Protein AF-A0A9E5AKW3-F1 (afdb_monomer_lite)

Secondary structure (DSSP, 8-state):
------EETTEEEEEEPPTTPBPTTSTT-B----B--SSS--B-SS---EEETTSEEEEEEEETTSSS-EEEEEEEETT-SS-SEEEEE-----PPPPHHHHHHHHHHHHHHHHHHHHHTT-

Foldseek 3Di:
DFDDWDADPNFTWDGKDDACPDDQLAPPQGAHCQADDDDPQRFAQSAIWTATPQAKIKGWHWDVVDVVTAIKMFIAHPVSNHTPDIGGDDDDDDDDDDPCPVVCVVVVVVVVVVVVVVVVVD

pLDDT: mean 91.49, std 9.11, range [52.09, 98.56]

Structure (mmCIF, N/CA/C/O backbone):
data_AF-A0A9E5AKW3-F1
#
_entry.id   AF-A0A9E5AKW3-F1
#
loop_
_atom_site.group_PDB
_atom_site.id
_atom_site.type_symbol
_atom_site.label_atom_id
_atom_site.label_alt_id
_atom_site.label_comp_id
_atom_site.label_asym_id
_atom_site.label_entity_id
_atom_site.label_seq_id
_atom_site.pdbx_PDB_ins_code
_atom_site.Cartn_x
_atom_site.Cartn_y
_atom_site.Cartn_z
_atom_site.occupancy
_atom_site.B_iso_or_equiv
_atom_site.auth_seq_id
_atom_site.auth_comp_id
_atom_site.auth_asym_id
_atom_site.auth_atom_id
_atom_site.pdbx_PDB_model_num
ATOM 1 N N . MET A 1 1 ? -1.383 -3.440 12.860 1.00 52.09 1 MET A N 1
ATOM 2 C CA . MET A 1 1 ? -2.437 -4.026 12.003 1.00 52.09 1 MET A CA 1
ATOM 3 C C . MET A 1 1 ? -1.929 -5.380 11.533 1.00 52.09 1 MET A C 1
ATOM 5 O O . MET A 1 1 ? -0.793 -5.432 11.096 1.00 52.09 1 MET A O 1
ATOM 9 N N . ILE A 1 2 ? -2.683 -6.467 11.725 1.00 62.38 2 ILE A N 1
ATOM 10 C CA . ILE A 1 2 ? -2.207 -7.850 11.470 1.00 62.38 2 ILE A CA 1
ATOM 11 C C . ILE A 1 2 ? -2.905 -8.529 10.283 1.00 62.38 2 ILE A C 1
ATOM 13 O O . ILE A 1 2 ? -2.670 -9.701 10.018 1.00 62.38 2 ILE A O 1
ATOM 17 N N . GLY A 1 3 ? -3.752 -7.807 9.549 1.00 78.25 3 GLY A N 1
ATOM 18 C CA . GLY A 1 3 ? -4.436 -8.357 8.388 1.00 78.25 3 GLY A CA 1
ATOM 19 C C . GLY A 1 3 ? -4.994 -7.270 7.485 1.00 78.25 3 GLY A C 1
ATOM 20 O O . GLY A 1 3 ? -5.339 -6.182 7.943 1.00 78.25 3 GLY A O 1
ATOM 21 N N . ILE A 1 4 ? -5.069 -7.595 6.203 1.00 91.56 4 ILE A N 1
ATOM 22 C CA . ILE A 1 4 ? -5.724 -6.829 5.148 1.00 91.56 4 ILE A CA 1
ATOM 23 C C . ILE A 1 4 ? -6.558 -7.820 4.339 1.00 91.56 4 ILE A C 1
ATOM 25 O O . ILE A 1 4 ? -6.180 -8.981 4.191 1.00 91.56 4 ILE A O 1
ATOM 29 N N . THR A 1 5 ? -7.701 -7.374 3.834 1.00 93.50 5 THR A N 1
ATOM 30 C CA . THR A 1 5 ? -8.491 -8.127 2.858 1.00 93.50 5 THR A CA 1
ATOM 31 C C . THR A 1 5 ? -8.881 -7.181 1.738 1.00 93.50 5 THR A C 1
ATOM 33 O O . THR A 1 5 ? -9.007 -5.977 1.957 1.00 93.50 5 THR A O 1
ATOM 36 N N . GLY A 1 6 ? -9.037 -7.712 0.533 1.00 95.81 6 GLY A N 1
ATOM 37 C CA . GLY A 1 6 ? -9.372 -6.914 -0.635 1.00 95.81 6 GLY A CA 1
ATOM 38 C C . GLY A 1 6 ? -8.897 -7.580 -1.912 1.00 95.81 6 GLY A C 1
ATOM 39 O O . GLY A 1 6 ? -8.471 -8.737 -1.913 1.00 95.81 6 GLY A O 1
ATOM 40 N N . THR A 1 7 ? -8.969 -6.829 -3.004 1.00 97.88 7 THR A N 1
ATOM 41 C CA . THR A 1 7 ? -8.444 -7.262 -4.297 1.00 97.88 7 THR A CA 1
ATOM 42 C C . THR A 1 7 ? -7.689 -6.127 -4.965 1.00 97.88 7 THR A C 1
ATOM 44 O O . THR A 1 7 ? -8.009 -4.958 -4.751 1.00 97.88 7 THR A O 1
ATOM 47 N N . ARG A 1 8 ? -6.722 -6.478 -5.807 1.00 96.75 8 ARG A N 1
ATOM 48 C CA . ARG A 1 8 ? -6.082 -5.571 -6.755 1.00 96.75 8 ARG A CA 1
ATOM 49 C C . ARG A 1 8 ? -6.375 -6.083 -8.158 1.00 96.75 8 ARG A C 1
ATOM 51 O O . ARG A 1 8 ? -5.999 -7.201 -8.482 1.00 96.75 8 ARG A O 1
ATOM 58 N N . ASN A 1 9 ? -7.059 -5.295 -8.987 1.00 94.69 9 ASN A N 1
ATOM 59 C CA . ASN A 1 9 ? -7.444 -5.689 -10.353 1.00 94.69 9 ASN A CA 1
ATOM 60 C C . ASN A 1 9 ? -8.126 -7.074 -10.438 1.00 94.69 9 ASN A C 1
ATOM 62 O O . ASN A 1 9 ? -7.884 -7.839 -11.366 1.00 94.69 9 ASN A O 1
ATOM 66 N N . GLY A 1 10 ? -8.970 -7.407 -9.454 1.00 96.56 10 GLY A N 1
ATOM 67 C CA . GLY A 1 10 ? -9.667 -8.698 -9.373 1.00 96.56 10 GLY A CA 1
ATOM 68 C C . GLY A 1 10 ? -8.862 -9.835 -8.730 1.00 96.56 10 GLY A C 1
ATOM 69 O O . GLY A 1 10 ? -9.412 -10.906 -8.491 1.00 96.56 10 GLY A O 1
ATOM 70 N N . GLU A 1 11 ? -7.595 -9.611 -8.393 1.00 97.81 11 GLU A N 1
ATOM 71 C CA . GLU A 1 11 ? -6.730 -10.588 -7.738 1.00 97.81 11 GLU A CA 1
ATOM 72 C C . GLU A 1 11 ? -6.760 -10.413 -6.218 1.00 97.81 11 GLU A C 1
ATOM 74 O O . GLU A 1 11 ? -6.627 -9.298 -5.716 1.00 97.81 11 GLU A O 1
ATOM 79 N N . ALA A 1 12 ? -6.937 -11.501 -5.465 1.00 98.19 12 ALA A N 1
ATOM 80 C CA . ALA A 1 12 ? -7.038 -11.434 -4.009 1.00 98.19 12 ALA A CA 1
ATOM 81 C C . ALA A 1 12 ? -5.738 -10.928 -3.367 1.00 98.19 12 ALA A C 1
ATOM 83 O O . ALA A 1 12 ? -4.653 -11.410 -3.693 1.00 98.19 12 ALA A O 1
ATOM 84 N N . ILE A 1 13 ? -5.863 -10.000 -2.417 1.00 97.88 13 ILE A N 1
ATOM 85 C CA . ILE A 1 13 ? -4.770 -9.617 -1.520 1.00 97.88 13 ILE A CA 1
ATOM 86 C C . ILE A 1 13 ? -4.645 -10.705 -0.450 1.00 97.88 13 ILE A C 1
ATOM 88 O O . ILE A 1 13 ? -5.628 -11.041 0.210 1.00 97.88 13 ILE A O 1
ATOM 92 N N . THR A 1 14 ? -3.447 -11.263 -0.288 1.00 96.94 14 THR A N 1
ATOM 93 C CA . THR A 1 14 ? -3.190 -12.426 0.576 1.00 96.94 14 THR A CA 1
ATOM 94 C C . THR A 1 14 ? -2.474 -12.071 1.870 1.00 96.94 14 THR A C 1
ATOM 96 O O . THR A 1 14 ? -2.654 -12.759 2.874 1.00 96.94 14 THR A O 1
ATOM 99 N N . SER A 1 15 ? -1.682 -10.999 1.880 1.00 95.94 15 SER A N 1
ATOM 100 C CA . SER A 1 15 ? -0.949 -10.571 3.071 1.00 95.94 15 SER A CA 1
ATOM 101 C C . SER A 1 15 ? -0.622 -9.085 3.049 1.00 95.94 15 SER A C 1
ATOM 103 O O . SER A 1 15 ? -0.357 -8.520 1.991 1.00 95.94 15 SER A O 1
ATOM 105 N N . LEU A 1 16 ? -0.568 -8.486 4.238 1.00 96.75 16 LEU A N 1
ATOM 106 C CA . LEU A 1 16 ? 0.047 -7.181 4.472 1.00 96.75 16 LEU A CA 1
ATOM 107 C C . LEU A 1 16 ? 1.542 -7.394 4.747 1.00 96.75 16 LEU A C 1
ATOM 109 O O . LEU A 1 16 ? 1.894 -8.279 5.529 1.00 96.75 16 LEU A O 1
ATOM 113 N N . ILE A 1 17 ? 2.407 -6.591 4.135 1.00 95.88 17 ILE A N 1
ATOM 114 C CA . ILE A 1 17 ? 3.832 -6.563 4.469 1.00 95.88 17 ILE A CA 1
ATOM 115 C C . ILE A 1 17 ? 4.000 -5.939 5.852 1.00 95.88 17 ILE A C 1
ATOM 117 O O . ILE A 1 17 ? 3.327 -4.967 6.200 1.00 95.88 17 ILE A O 1
ATOM 121 N N . ALA A 1 18 ? 4.868 -6.524 6.674 1.00 94.88 18 ALA A N 1
ATOM 122 C CA . ALA A 1 18 ? 5.088 -6.034 8.025 1.00 94.88 18 ALA A CA 1
ATOM 123 C C . ALA A 1 18 ? 5.634 -4.597 8.011 1.00 94.88 18 ALA A C 1
ATOM 125 O O . ALA A 1 18 ? 6.404 -4.207 7.139 1.00 94.88 18 ALA A O 1
ATOM 126 N N . THR A 1 19 ? 5.237 -3.799 9.002 1.00 95.44 19 THR A N 1
ATOM 127 C CA . THR A 1 19 ? 5.795 -2.455 9.185 1.00 95.44 19 THR A CA 1
ATOM 128 C C . THR A 1 19 ? 7.310 -2.550 9.378 1.00 95.44 19 THR A C 1
ATOM 130 O O . THR A 1 19 ? 7.772 -3.334 10.204 1.00 95.44 19 THR A O 1
ATOM 133 N N . GLY A 1 20 ? 8.064 -1.729 8.648 1.00 97.00 20 GLY A N 1
ATOM 134 C CA . GLY A 1 20 ? 9.528 -1.754 8.641 1.00 97.00 20 GLY A CA 1
ATOM 135 C C . GLY A 1 20 ? 10.144 -2.657 7.568 1.00 97.00 20 GLY A C 1
ATOM 136 O O . GLY A 1 20 ? 11.349 -2.571 7.353 1.00 97.00 20 GLY A O 1
ATOM 137 N N . GLU A 1 21 ? 9.339 -3.444 6.853 1.00 97.12 21 GLU A N 1
ATOM 138 C CA . GLU A 1 21 ? 9.782 -4.276 5.731 1.00 97.12 21 GLU A CA 1
ATOM 139 C C . GLU A 1 21 ? 9.440 -3.618 4.386 1.00 97.12 21 GLU A C 1
ATOM 141 O O . GLU A 1 21 ? 8.461 -2.875 4.264 1.00 97.12 21 GLU A O 1
ATOM 146 N N . SER A 1 22 ? 10.253 -3.887 3.363 1.00 98.00 22 SER A N 1
ATOM 147 C CA . SER A 1 22 ? 9.965 -3.484 1.977 1.00 98.00 22 SER A CA 1
ATOM 148 C C . SER A 1 22 ? 9.116 -4.554 1.286 1.00 98.00 22 SER A C 1
ATOM 150 O O . SER A 1 22 ? 9.203 -5.735 1.628 1.00 98.00 22 SER A O 1
ATOM 152 N N . ILE A 1 23 ? 8.322 -4.175 0.278 1.00 97.81 23 ILE A N 1
ATOM 153 C CA . ILE A 1 23 ? 7.850 -5.186 -0.680 1.00 97.81 23 ILE A CA 1
ATOM 154 C C . ILE A 1 23 ? 9.076 -5.772 -1.413 1.00 97.81 23 ILE A C 1
ATOM 156 O O . ILE A 1 23 ? 9.990 -5.005 -1.734 1.00 97.81 23 ILE A O 1
ATOM 160 N N . PRO A 1 24 ? 9.104 -7.082 -1.716 1.00 98.12 24 PRO A N 1
ATOM 161 C CA . PRO A 1 24 ? 10.201 -7.687 -2.466 1.00 98.12 24 PRO A CA 1
ATOM 162 C C . PRO A 1 24 ? 10.480 -6.960 -3.787 1.00 98.12 24 PRO A C 1
ATOM 164 O O . PRO A 1 24 ? 9.563 -6.749 -4.585 1.00 98.12 24 PRO A O 1
ATOM 167 N N . GLY A 1 25 ? 11.741 -6.606 -4.040 1.00 97.19 25 GLY A N 1
ATOM 168 C CA . GLY A 1 25 ? 12.171 -5.929 -5.268 1.00 97.19 25 GLY A CA 1
ATOM 169 C C . GLY A 1 25 ? 11.999 -4.408 -5.249 1.00 97.19 25 GLY A C 1
ATOM 170 O O . GLY A 1 25 ? 12.204 -3.765 -6.279 1.00 97.19 25 GLY A O 1
ATOM 171 N N . ASN A 1 26 ? 11.617 -3.832 -4.107 1.00 97.19 26 ASN A N 1
ATOM 172 C CA . ASN A 1 26 ? 11.544 -2.386 -3.884 1.00 97.19 26 ASN A CA 1
ATOM 173 C C . ASN A 1 26 ? 12.387 -1.948 -2.674 1.00 97.19 26 ASN A C 1
ATOM 175 O O . ASN A 1 26 ? 12.088 -0.960 -2.004 1.00 97.19 26 ASN A O 1
ATOM 179 N N . GLU A 1 27 ? 13.429 -2.698 -2.336 1.00 97.44 27 GLU A N 1
ATOM 180 C CA . GLU A 1 27 ? 14.380 -2.307 -1.306 1.00 97.44 27 GLU A CA 1
ATOM 181 C C . GLU A 1 27 ? 15.126 -1.019 -1.716 1.00 97.44 27 GLU A C 1
ATOM 183 O O . GLU A 1 27 ? 15.460 -0.842 -2.891 1.00 97.44 27 GLU A O 1
ATOM 188 N N . PRO A 1 28 ? 15.440 -0.118 -0.763 1.00 96.50 28 PRO A N 1
ATOM 189 C CA . PRO A 1 28 ? 15.271 -0.241 0.691 1.00 96.50 28 PRO A CA 1
ATOM 190 C C . PRO A 1 28 ? 13.988 0.431 1.235 1.00 96.50 28 PRO A C 1
ATOM 192 O O . PRO A 1 28 ? 13.965 0.886 2.381 1.00 96.50 28 PRO A O 1
ATOM 195 N N . TYR A 1 29 ? 12.941 0.582 0.420 1.00 96.88 29 TYR A N 1
ATOM 196 C CA . TYR A 1 29 ? 11.775 1.398 0.761 1.00 96.88 29 TYR A CA 1
ATOM 197 C C . TYR A 1 29 ? 10.757 0.635 1.623 1.00 96.88 29 TYR A C 1
ATOM 199 O O . TYR A 1 29 ? 9.800 0.041 1.124 1.00 96.88 29 TYR A O 1
ATOM 207 N N . ALA A 1 30 ? 10.964 0.688 2.940 1.00 97.88 30 ALA A N 1
ATOM 208 C CA . ALA A 1 30 ? 10.096 0.052 3.925 1.00 97.88 30 ALA A CA 1
ATOM 209 C C . ALA A 1 30 ? 8.724 0.736 4.073 1.00 97.88 30 ALA A C 1
ATOM 211 O O . ALA A 1 30 ? 8.634 1.966 4.104 1.00 97.88 30 ALA A O 1
ATOM 212 N N . SER A 1 31 ? 7.673 -0.071 4.247 1.00 96.62 31 SER A N 1
ATOM 213 C CA . SER A 1 31 ? 6.305 0.390 4.515 1.00 96.62 31 SE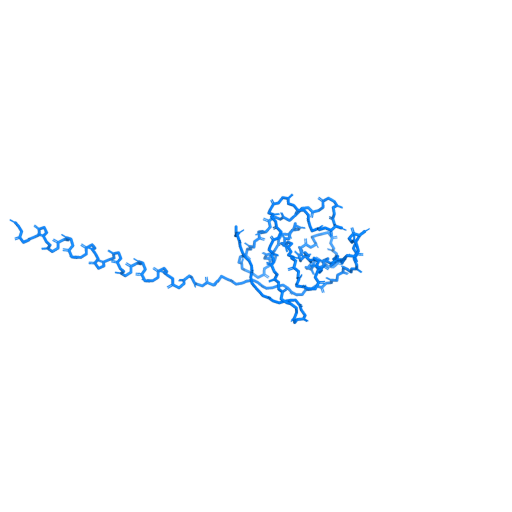R A CA 1
ATOM 214 C C . SER A 1 31 ? 6.073 0.704 5.995 1.00 96.62 31 SER A C 1
ATOM 216 O O . SER A 1 31 ? 6.605 0.028 6.879 1.00 96.62 31 SER A O 1
ATOM 218 N N . ASP A 1 32 ? 5.227 1.700 6.287 1.00 96.50 32 ASP A N 1
ATOM 219 C CA . ASP A 1 32 ? 4.821 2.027 7.663 1.00 96.50 32 ASP A CA 1
ATOM 220 C C . ASP A 1 32 ? 3.416 1.516 8.022 1.00 96.50 32 ASP A C 1
ATOM 222 O O . ASP A 1 32 ? 3.109 1.335 9.204 1.00 96.50 32 ASP A O 1
ATOM 226 N N . ASN A 1 33 ? 2.600 1.198 7.012 1.00 95.25 33 ASN A N 1
ATOM 227 C CA . ASN A 1 33 ? 1.206 0.780 7.138 1.00 95.25 33 ASN A CA 1
ATOM 228 C C . ASN A 1 33 ? 0.320 1.802 7.869 1.00 95.25 33 ASN A C 1
ATOM 230 O O . ASN A 1 33 ? -0.672 1.431 8.505 1.00 95.25 33 ASN A O 1
ATOM 234 N N . LEU A 1 34 ? 0.672 3.089 7.806 1.00 93.88 34 LEU A N 1
ATOM 235 C CA . LEU A 1 34 ? -0.082 4.152 8.457 1.00 93.88 34 LEU A CA 1
ATOM 236 C C . LEU A 1 34 ? -1.110 4.755 7.502 1.00 93.88 34 LEU A C 1
ATOM 238 O O . LEU A 1 34 ? -0.781 5.345 6.471 1.00 93.88 34 LEU A O 1
ATOM 242 N N . LEU A 1 35 ? -2.373 4.660 7.911 1.00 92.31 35 LEU A N 1
ATOM 243 C CA . LEU A 1 35 ? -3.500 5.318 7.266 1.00 92.31 35 LEU A CA 1
ATOM 244 C C . LEU A 1 35 ? -4.055 6.416 8.175 1.00 92.31 35 LEU A C 1
ATOM 246 O O . LEU A 1 35 ? -4.088 6.280 9.399 1.00 92.31 35 LEU A O 1
ATOM 250 N N . ARG A 1 36 ? -4.501 7.514 7.570 1.00 89.69 36 ARG A N 1
ATOM 251 C CA . ARG A 1 36 ? -5.086 8.677 8.242 1.00 89.69 36 ARG A CA 1
ATOM 252 C C . ARG A 1 36 ? -6.475 8.954 7.663 1.00 89.69 36 ARG A C 1
ATOM 254 O O . ARG A 1 36 ? -6.624 8.917 6.444 1.00 89.69 36 ARG A O 1
ATOM 261 N N . PRO A 1 37 ? -7.486 9.260 8.493 1.00 87.19 37 PRO A N 1
ATOM 262 C CA . PRO A 1 37 ? -8.777 9.725 7.996 1.00 87.19 37 PRO A CA 1
ATOM 263 C C . PRO A 1 37 ? -8.668 11.151 7.426 1.00 87.19 37 PRO A C 1
ATOM 265 O O . PRO A 1 37 ? -7.758 11.902 7.778 1.00 87.19 37 PRO A O 1
ATOM 268 N N . GLY A 1 38 ? -9.636 11.555 6.597 1.00 80.00 38 GLY A N 1
ATOM 269 C CA . GLY A 1 38 ? -9.733 12.920 6.048 1.00 80.00 38 GLY A CA 1
ATOM 270 C C . GLY A 1 38 ? -9.389 13.021 4.560 1.00 80.00 38 GLY A C 1
ATOM 271 O O . GLY A 1 38 ? -9.108 12.020 3.927 1.00 80.00 38 GLY A O 1
ATOM 272 N N . SER A 1 39 ? -9.455 14.213 3.965 1.00 68.19 39 SER A N 1
ATOM 273 C CA . SER A 1 39 ? -9.447 14.362 2.498 1.00 68.19 39 SER A CA 1
ATOM 274 C C . SER A 1 39 ? -8.063 14.434 1.843 1.00 68.19 39 SER A C 1
ATOM 276 O O . SER A 1 39 ? -7.961 14.194 0.646 1.00 68.19 39 SER A O 1
ATOM 278 N N . ASN A 1 40 ? -7.001 14.755 2.591 1.00 69.75 40 ASN A N 1
ATOM 279 C CA . ASN A 1 40 ? -5.668 14.985 2.023 1.00 69.75 40 ASN A CA 1
ATOM 280 C C . ASN A 1 40 ? -4.625 14.074 2.685 1.00 69.75 40 ASN A C 1
ATOM 282 O O . ASN A 1 40 ? -4.553 14.002 3.912 1.00 69.75 40 ASN A O 1
ATOM 286 N N . SER A 1 41 ? -3.801 13.411 1.867 1.00 79.31 41 SER A N 1
ATOM 287 C CA . SER A 1 41 ? -2.656 12.588 2.299 1.00 79.31 41 SER A CA 1
ATOM 288 C C . SER A 1 41 ? -3.010 11.522 3.347 1.00 79.31 41 SER A C 1
ATOM 290 O O . SER A 1 41 ? -2.326 11.357 4.364 1.00 79.31 41 SER A O 1
ATOM 292 N N . GLN A 1 42 ? -4.076 10.764 3.082 1.00 94.56 42 GLN A N 1
ATOM 293 C CA . GLN A 1 42 ? -4.522 9.650 3.928 1.00 94.56 42 GLN A CA 1
ATOM 294 C C . GLN A 1 42 ? -3.486 8.528 4.064 1.00 94.56 42 GLN A C 1
ATOM 296 O O . GLN A 1 42 ? -3.574 7.715 4.974 1.00 94.56 42 GLN A O 1
ATOM 301 N N . ILE A 1 43 ? -2.492 8.506 3.184 1.00 95.19 43 ILE A N 1
ATOM 302 C CA . ILE A 1 43 ? -1.362 7.589 3.202 1.00 95.19 43 ILE A CA 1
ATOM 303 C C . ILE A 1 43 ? -0.061 8.381 3.354 1.00 95.19 43 ILE A C 1
ATOM 305 O O . ILE A 1 43 ? 0.005 9.564 3.003 1.00 95.19 43 ILE A O 1
ATOM 309 N N . THR A 1 44 ? 0.960 7.770 3.944 1.00 96.00 44 THR A N 1
ATOM 310 C CA . THR A 1 44 ? 2.288 8.381 4.078 1.00 96.00 44 THR A CA 1
ATOM 311 C C . THR A 1 44 ? 3.136 8.110 2.836 1.00 96.00 44 THR A C 1
ATOM 313 O O . THR A 1 44 ? 2.744 7.355 1.946 1.00 96.00 44 THR A O 1
ATOM 316 N N . LYS A 1 45 ? 4.333 8.699 2.784 1.00 96.19 45 LYS A N 1
ATOM 317 C CA . LYS A 1 45 ? 5.324 8.396 1.743 1.00 96.19 45 LYS A CA 1
ATOM 318 C C . LYS A 1 45 ? 5.914 6.984 1.816 1.00 96.19 45 LYS A C 1
ATOM 320 O O . LYS A 1 45 ? 6.572 6.567 0.875 1.00 96.19 45 LYS A O 1
ATOM 325 N N . TYR A 1 46 ? 5.718 6.280 2.932 1.00 97.19 46 TYR A N 1
ATOM 326 C CA . TYR A 1 46 ? 6.198 4.910 3.122 1.00 97.19 46 TYR A CA 1
ATOM 327 C C . TYR A 1 46 ? 5.146 3.884 2.679 1.00 9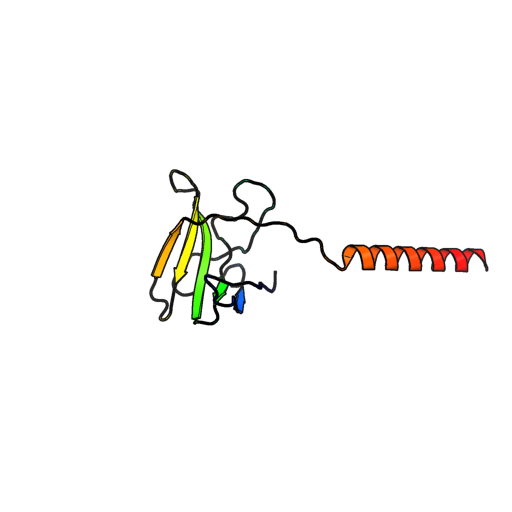7.19 46 TYR A C 1
ATOM 329 O O . TYR A 1 46 ? 5.493 2.810 2.189 1.00 97.19 46 TYR A O 1
ATOM 337 N N . GLY A 1 47 ? 3.863 4.245 2.770 1.00 96.62 47 GLY A N 1
ATOM 338 C CA . GLY A 1 47 ? 2.777 3.454 2.203 1.00 96.62 47 GLY A CA 1
ATOM 339 C C . GLY A 1 47 ? 2.406 2.216 3.015 1.00 96.62 47 GLY A C 1
ATOM 340 O O . GLY A 1 47 ? 2.803 2.057 4.174 1.00 96.62 47 GLY A O 1
ATOM 341 N N . PHE A 1 48 ? 1.627 1.333 2.392 1.00 95.62 48 PHE A N 1
ATOM 342 C CA . PHE A 1 48 ? 1.306 0.013 2.933 1.00 95.62 48 PHE A CA 1
ATOM 343 C C . PHE A 1 48 ? 1.505 -1.068 1.863 1.00 95.62 48 PHE A C 1
ATOM 345 O O . PHE A 1 48 ? 0.749 -1.174 0.897 1.00 95.62 48 PHE A O 1
ATOM 352 N N . GLY A 1 49 ? 2.544 -1.882 2.033 1.00 97.06 49 GLY A N 1
ATOM 353 C CA . GLY A 1 49 ? 2.861 -2.967 1.116 1.00 97.06 49 GLY A CA 1
ATOM 354 C C . GLY A 1 49 ? 1.921 -4.157 1.292 1.00 97.06 49 GLY A C 1
ATOM 355 O O . GLY A 1 49 ? 1.581 -4.523 2.417 1.00 97.06 49 GLY A O 1
ATOM 356 N N . PHE A 1 50 ? 1.540 -4.821 0.205 1.00 97.81 50 PHE A N 1
ATOM 357 C CA . PHE A 1 50 ? 0.773 -6.066 0.261 1.00 97.81 50 PHE A CA 1
ATOM 358 C C . PHE A 1 50 ? 1.128 -7.024 -0.877 1.00 97.81 50 PHE A C 1
ATOM 360 O O . PHE A 1 50 ? 1.609 -6.607 -1.930 1.00 97.81 50 PHE A O 1
ATOM 367 N N . SER A 1 51 ? 0.859 -8.312 -0.666 1.00 97.50 51 SER A N 1
ATOM 368 C CA . SER A 1 51 ? 1.029 -9.365 -1.674 1.00 97.50 51 SER A CA 1
ATOM 369 C C . SER A 1 51 ? -0.315 -9.809 -2.234 1.00 97.50 51 SER A C 1
ATOM 371 O O . SER A 1 51 ? -1.332 -9.790 -1.534 1.00 97.50 51 SER A O 1
ATOM 373 N N . THR A 1 52 ? -0.316 -10.237 -3.490 1.00 97.94 52 THR A N 1
ATOM 374 C CA . THR A 1 52 ? -1.495 -10.742 -4.195 1.00 97.94 52 THR A CA 1
ATOM 375 C C . THR A 1 52 ? -1.376 -12.246 -4.481 1.00 97.94 52 THR A C 1
ATOM 377 O O . THR A 1 52 ? -0.290 -12.826 -4.427 1.00 97.94 52 THR A O 1
ATOM 380 N N . ALA A 1 53 ? -2.497 -12.921 -4.750 1.00 97.69 53 ALA A N 1
ATOM 381 C CA . ALA A 1 53 ? -2.559 -14.381 -4.910 1.00 97.69 53 ALA A CA 1
ATOM 382 C C . ALA A 1 53 ? -1.760 -14.940 -6.107 1.00 97.69 53 ALA A C 1
ATOM 384 O O . ALA A 1 53 ? -1.314 -16.082 -6.081 1.00 97.69 53 ALA A O 1
ATOM 385 N N . GLY A 1 54 ? -1.571 -14.138 -7.143 1.00 96.06 54 GLY A N 1
ATOM 386 C CA . GLY A 1 54 ? -0.731 -14.369 -8.317 1.00 96.06 54 GLY A CA 1
ATOM 387 C C . GLY A 1 54 ? 0.739 -13.998 -8.108 1.00 96.06 54 GLY A C 1
ATOM 388 O O . GLY A 1 54 ? 1.517 -14.075 -9.055 1.00 96.06 54 GLY A O 1
ATOM 389 N N . GLY A 1 55 ? 1.143 -13.633 -6.885 1.00 96.75 55 GLY A N 1
ATOM 390 C CA . GLY A 1 55 ? 2.547 -13.441 -6.519 1.00 96.75 55 GLY A CA 1
ATOM 391 C C . GLY A 1 55 ? 3.128 -12.088 -6.924 1.00 96.75 55 GLY A C 1
ATOM 392 O O . GLY A 1 55 ? 4.335 -11.979 -7.111 1.00 96.75 55 GLY A O 1
ATOM 393 N N . SER A 1 56 ? 2.288 -11.066 -7.085 1.00 98.06 56 SER A N 1
ATOM 394 C CA . SER A 1 56 ? 2.763 -9.684 -7.188 1.00 98.06 56 SER A CA 1
ATOM 395 C C . SER A 1 56 ? 2.818 -9.059 -5.797 1.00 98.06 56 SER A C 1
ATOM 397 O O . SER A 1 56 ? 2.066 -9.453 -4.901 1.00 98.06 56 SER A O 1
ATOM 399 N N . CYS A 1 57 ? 3.656 -8.044 -5.626 1.00 98.19 57 CYS A N 1
ATOM 400 C CA . CYS A 1 57 ? 3.623 -7.183 -4.452 1.00 98.19 57 CYS A CA 1
ATOM 401 C C . CYS A 1 57 ? 3.401 -5.738 -4.889 1.00 98.19 57 CYS A C 1
ATOM 403 O O . CYS A 1 57 ? 3.956 -5.295 -5.891 1.00 98.19 57 CYS A O 1
ATOM 405 N N . ALA A 1 58 ? 2.575 -5.003 -4.154 1.00 98.44 58 ALA A N 1
ATOM 406 C CA . ALA A 1 58 ? 2.273 -3.612 -4.453 1.00 98.44 58 ALA A CA 1
ATOM 407 C C . ALA A 1 58 ? 2.413 -2.744 -3.205 1.00 98.44 58 ALA A C 1
ATOM 409 O O . ALA A 1 58 ? 2.164 -3.209 -2.094 1.00 98.44 58 ALA A O 1
ATOM 410 N N . ASN A 1 59 ? 2.802 -1.486 -3.393 1.00 98.12 59 ASN A N 1
ATOM 411 C CA . ASN A 1 59 ? 2.856 -0.479 -2.340 1.00 98.12 59 ASN A CA 1
ATOM 412 C C . ASN A 1 59 ? 2.300 0.846 -2.876 1.00 98.12 59 ASN A C 1
ATOM 414 O O . ASN A 1 59 ? 3.016 1.571 -3.574 1.00 98.12 59 ASN A O 1
ATOM 418 N N . PRO A 1 60 ? 1.033 1.179 -2.583 1.00 97.25 60 PRO A N 1
ATOM 419 C CA . PRO A 1 60 ? 0.535 2.540 -2.701 1.00 97.25 60 PRO A CA 1
ATOM 420 C C . PRO A 1 60 ? 1.237 3.439 -1.678 1.00 97.25 60 PRO A C 1
ATOM 422 O O . PRO A 1 60 ? 1.384 3.048 -0.523 1.00 97.25 60 PRO A O 1
ATOM 425 N N . TYR A 1 61 ? 1.641 4.648 -2.066 1.00 97.19 61 TYR A N 1
ATOM 426 C CA . TYR A 1 61 ? 2.278 5.620 -1.173 1.00 97.19 61 TYR A CA 1
ATOM 427 C C . TYR A 1 61 ? 2.087 7.065 -1.668 1.00 97.19 61 TYR A C 1
ATOM 429 O O . TYR A 1 61 ? 1.764 7.316 -2.829 1.00 97.19 61 TYR A O 1
ATOM 437 N N . TRP A 1 62 ? 2.260 8.042 -0.776 1.00 96.69 62 TRP A N 1
ATOM 438 C CA . TRP A 1 62 ? 2.166 9.469 -1.099 1.00 96.69 62 TRP A CA 1
ATOM 439 C C . TRP A 1 62 ? 3.511 10.029 -1.575 1.00 96.69 62 TRP A C 1
ATOM 441 O O . TRP A 1 62 ? 4.446 10.151 -0.785 1.00 96.69 62 TRP A O 1
ATOM 451 N N . ALA A 1 63 ? 3.601 10.419 -2.845 1.00 95.88 63 ALA A N 1
ATOM 452 C CA . ALA A 1 63 ? 4.806 10.999 -3.426 1.00 95.88 63 ALA A CA 1
ATOM 453 C C . ALA A 1 63 ? 4.808 12.530 -3.250 1.00 95.88 63 ALA A C 1
ATOM 455 O O . ALA A 1 63 ? 4.398 13.287 -4.135 1.00 95.88 63 ALA A O 1
ATOM 456 N N . ASP A 1 64 ? 5.269 12.998 -2.086 1.00 94.31 64 ASP A N 1
ATOM 457 C CA . ASP A 1 64 ? 5.332 14.428 -1.735 1.00 94.31 64 ASP A CA 1
ATOM 458 C C . ASP A 1 64 ? 6.411 15.221 -2.501 1.00 94.31 64 ASP A C 1
ATOM 460 O O . ASP A 1 64 ? 6.394 16.454 -2.495 1.00 94.31 64 ASP A O 1
ATOM 464 N N . TRP A 1 65 ? 7.306 14.528 -3.205 1.00 94.25 65 TRP A N 1
ATOM 465 C CA . TRP A 1 65 ? 8.327 15.118 -4.074 1.00 94.25 65 TRP A CA 1
ATOM 466 C C . TRP A 1 65 ? 7.866 15.357 -5.519 1.00 94.25 65 TRP A C 1
ATOM 468 O O . TRP A 1 65 ? 8.576 16.027 -6.271 1.00 94.25 65 TRP A O 1
ATOM 478 N N . LEU A 1 66 ? 6.715 14.818 -5.940 1.00 94.31 66 LEU A N 1
ATOM 479 C CA . LEU A 1 66 ? 6.166 15.085 -7.274 1.00 94.31 66 LEU A CA 1
ATOM 480 C C . LEU A 1 66 ? 5.530 16.480 -7.351 1.00 94.31 66 LEU A C 1
ATOM 482 O O . LEU A 1 66 ? 5.080 17.039 -6.351 1.00 94.31 66 LEU A O 1
ATOM 486 N N . ASN A 1 67 ? 5.454 17.032 -8.565 1.00 94.00 67 ASN A N 1
ATOM 487 C CA . ASN A 1 67 ? 4.764 18.290 -8.845 1.00 94.00 67 ASN A CA 1
ATOM 488 C C . ASN A 1 67 ? 3.823 18.125 -10.061 1.00 94.00 67 ASN A C 1
ATOM 490 O O . ASN A 1 67 ? 4.309 18.159 -11.194 1.00 94.00 67 ASN A O 1
ATOM 494 N N . PRO A 1 68 ? 2.503 17.937 -9.860 1.00 92.38 68 PRO A N 1
ATOM 495 C CA . PRO A 1 68 ? 1.797 17.965 -8.576 1.00 92.38 68 PRO A CA 1
ATOM 496 C C . PRO A 1 68 ? 2.068 16.723 -7.712 1.00 92.38 68 PRO A C 1
ATOM 498 O O . PRO A 1 68 ? 2.318 15.633 -8.226 1.00 92.38 68 PRO A O 1
ATOM 501 N N . GLN A 1 69 ? 1.975 16.892 -6.392 1.00 94.12 69 GLN A N 1
ATOM 502 C CA . GLN A 1 69 ? 2.028 15.776 -5.446 1.00 94.12 69 GLN A CA 1
ATOM 503 C C . GLN A 1 69 ? 0.838 14.843 -5.679 1.00 94.12 69 GLN A C 1
ATOM 505 O O . GLN A 1 69 ? -0.282 15.303 -5.920 1.00 94.12 69 GLN A O 1
ATOM 510 N N . SER A 1 70 ? 1.070 13.535 -5.613 1.00 95.00 70 SER A N 1
ATOM 511 C CA . SER A 1 70 ? 0.027 12.536 -5.856 1.00 95.00 70 SER A CA 1
ATOM 512 C C . SER A 1 70 ? 0.324 11.216 -5.151 1.00 95.00 70 SER A C 1
ATOM 514 O O . SER A 1 70 ? 1.443 10.973 -4.695 1.00 95.00 70 SER A O 1
ATOM 516 N N . THR A 1 71 ? -0.694 10.362 -5.043 1.00 96.12 71 THR A N 1
ATOM 517 C CA . THR A 1 71 ? -0.492 8.969 -4.643 1.00 96.12 71 THR A CA 1
ATOM 518 C C . THR A 1 71 ? -0.058 8.158 -5.854 1.00 96.12 71 THR A C 1
ATOM 520 O O 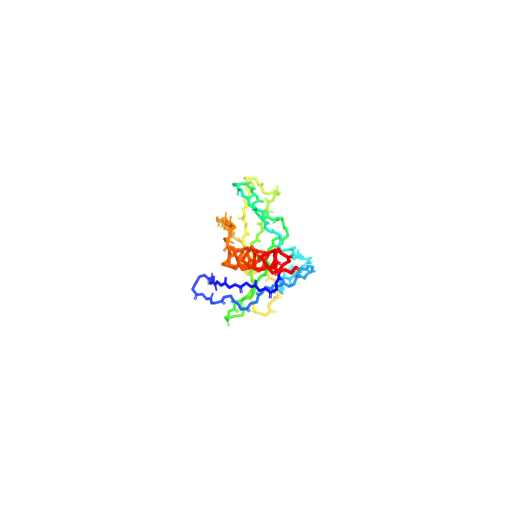. THR A 1 71 ? -0.621 8.283 -6.944 1.00 96.12 71 THR A O 1
ATOM 523 N N . VAL A 1 72 ? 0.930 7.303 -5.641 1.00 97.12 72 VAL A N 1
ATOM 524 C CA . VAL A 1 72 ? 1.498 6.413 -6.647 1.00 97.12 72 VAL A CA 1
ATOM 525 C C . VAL A 1 72 ? 1.456 4.991 -6.100 1.00 97.12 72 VAL A C 1
ATOM 527 O O . VAL A 1 72 ? 1.544 4.789 -4.892 1.00 97.12 72 VAL A O 1
ATOM 530 N N . GLU A 1 73 ? 1.287 4.005 -6.973 1.00 98.00 73 GLU A N 1
ATOM 531 C CA . GLU A 1 73 ? 1.472 2.593 -6.653 1.00 98.00 73 GLU A CA 1
ATOM 532 C C . GLU A 1 73 ? 2.712 2.071 -7.375 1.00 98.00 73 GLU A C 1
ATOM 534 O O . GLU A 1 73 ? 2.793 2.132 -8.604 1.00 98.00 73 GLU A O 1
ATOM 539 N N . VAL A 1 74 ? 3.646 1.515 -6.605 1.00 98.31 74 VAL A N 1
ATOM 540 C CA . VAL A 1 74 ? 4.691 0.634 -7.131 1.00 98.31 74 VAL A CA 1
ATOM 541 C C . VAL A 1 74 ? 4.169 -0.795 -7.139 1.00 98.31 74 VAL A C 1
ATOM 543 O O . VAL A 1 74 ? 3.588 -1.248 -6.155 1.00 98.31 74 VAL A O 1
ATOM 546 N N . LEU A 1 75 ? 4.421 -1.507 -8.233 1.00 98.38 75 LEU A N 1
ATOM 547 C CA . LEU A 1 75 ? 4.185 -2.936 -8.394 1.00 98.38 75 LEU A CA 1
ATOM 548 C C . LEU A 1 75 ? 5.514 -3.634 -8.677 1.00 98.38 75 LEU A C 1
ATOM 550 O O . LEU A 1 75 ? 6.260 -3.222 -9.568 1.00 98.38 75 LEU A O 1
ATOM 554 N N . THR A 1 76 ? 5.763 -4.731 -7.979 1.00 98.56 76 THR A N 1
ATOM 555 C CA . THR A 1 76 ? 6.843 -5.674 -8.258 1.00 98.56 76 THR A CA 1
ATOM 556 C C . THR A 1 76 ? 6.257 -7.060 -8.505 1.00 98.56 76 THR A C 1
ATOM 558 O O . THR A 1 76 ? 5.194 -7.427 -7.999 1.00 98.56 76 THR A O 1
ATOM 561 N N . THR A 1 77 ? 6.943 -7.844 -9.325 1.00 97.81 77 THR A N 1
ATOM 562 C CA . THR A 1 77 ? 6.549 -9.213 -9.672 1.00 97.81 77 THR A CA 1
ATOM 563 C C . THR A 1 77 ? 7.769 -10.115 -9.616 1.00 97.81 77 THR A C 1
ATOM 565 O O . THR A 1 77 ? 8.889 -9.647 -9.834 1.00 97.81 77 THR A O 1
ATOM 568 N N . ALA A 1 78 ? 7.573 -11.414 -9.377 1.00 93.81 78 ALA A N 1
ATOM 569 C CA . ALA A 1 78 ? 8.656 -12.390 -9.467 1.00 93.81 78 ALA A CA 1
ATOM 570 C C . ALA A 1 78 ? 9.424 -12.243 -10.806 1.00 93.81 78 ALA A C 1
ATOM 572 O O . ALA A 1 78 ? 8.792 -12.034 -11.846 1.00 93.81 78 ALA A O 1
ATOM 573 N N . PRO A 1 79 ? 10.768 -12.332 -10.811 1.00 96.00 79 PRO A N 1
ATOM 574 C CA . PRO A 1 79 ? 11.653 -12.737 -9.712 1.00 96.00 79 PRO A CA 1
ATOM 575 C C . PRO A 1 79 ? 12.056 -11.613 -8.730 1.00 96.00 79 PRO A C 1
ATOM 577 O O . PRO A 1 79 ? 13.025 -11.783 -7.999 1.00 96.00 79 PRO A O 1
ATOM 580 N N . TYR A 1 80 ? 11.328 -10.491 -8.691 1.00 96.69 80 TYR A N 1
ATOM 581 C CA . TYR A 1 80 ? 11.547 -9.358 -7.777 1.00 96.69 80 TYR A CA 1
ATOM 582 C C . TYR A 1 80 ? 12.916 -8.685 -7.941 1.00 96.69 80 TYR A C 1
ATOM 584 O O . TYR A 1 80 ? 13.592 -8.347 -6.976 1.00 96.69 80 TYR A O 1
ATOM 592 N N . THR A 1 81 ? 13.334 -8.474 -9.188 1.00 94.94 81 THR A N 1
ATOM 593 C CA . THR A 1 81 ? 14.606 -7.809 -9.526 1.00 94.94 81 THR A CA 1
ATOM 594 C C . THR A 1 81 ? 14.494 -6.285 -9.627 1.00 94.94 81 THR A C 1
ATOM 596 O O . THR A 1 81 ? 15.445 -5.633 -10.053 1.00 94.94 81 THR A O 1
ATOM 599 N N . GLY A 1 82 ? 13.332 -5.717 -9.301 1.00 95.12 82 GLY A N 1
ATOM 600 C CA . GLY A 1 82 ? 13.058 -4.287 -9.376 1.00 95.12 82 GLY A CA 1
ATOM 601 C C . GLY A 1 82 ? 11.574 -3.975 -9.563 1.00 95.12 82 GLY A C 1
ATOM 602 O O . GLY A 1 82 ? 10.723 -4.870 -9.576 1.00 95.12 82 GLY A O 1
ATOM 603 N N . ILE A 1 83 ? 11.292 -2.687 -9.755 1.00 96.94 83 ILE A N 1
ATOM 604 C CA . ILE A 1 83 ? 9.960 -2.151 -10.041 1.00 96.94 83 ILE A CA 1
ATOM 605 C C . ILE A 1 83 ? 9.496 -2.627 -11.421 1.00 96.94 83 ILE A C 1
ATOM 607 O O . ILE A 1 83 ? 10.137 -2.351 -12.435 1.00 96.94 83 ILE A O 1
ATOM 611 N N . THR A 1 84 ? 8.353 -3.311 -11.459 1.00 97.31 84 THR A N 1
ATOM 612 C CA . THR A 1 84 ? 7.674 -3.706 -12.700 1.00 97.31 84 THR A CA 1
ATOM 613 C C . THR A 1 84 ? 6.886 -2.536 -13.277 1.00 97.31 84 THR A C 1
ATOM 615 O O . THR A 1 84 ? 6.908 -2.296 -14.484 1.00 97.31 84 THR A O 1
ATOM 618 N N . SER A 1 85 ? 6.183 -1.792 -12.422 1.00 97.56 85 SER A N 1
ATOM 619 C CA . SER A 1 85 ? 5.485 -0.572 -12.821 1.00 97.56 85 SER A CA 1
ATOM 620 C C . SER A 1 85 ? 5.340 0.393 -11.657 1.00 97.56 85 SER A C 1
ATOM 622 O O . SER A 1 85 ? 5.177 -0.035 -10.518 1.00 97.56 85 SER A O 1
ATOM 624 N N . GLU A 1 86 ? 5.306 1.683 -11.969 1.00 97.38 86 GLU A N 1
ATOM 625 C CA . GLU A 1 86 ? 5.023 2.750 -11.017 1.00 97.38 86 GLU A CA 1
ATOM 626 C C . GLU A 1 86 ? 4.032 3.728 -11.651 1.00 97.38 86 GLU A C 1
ATOM 628 O O . GLU A 1 86 ? 4.318 4.326 -12.690 1.00 97.38 86 GLU A O 1
ATOM 633 N N . VAL A 1 87 ? 2.827 3.827 -11.084 1.00 96.94 87 VAL A N 1
ATOM 634 C CA . VAL A 1 87 ? 1.709 4.547 -11.711 1.00 96.94 87 VAL A CA 1
ATOM 635 C C . VAL A 1 87 ? 0.938 5.394 -10.710 1.00 96.94 87 VAL A C 1
ATOM 637 O O . VAL A 1 87 ? 0.760 5.008 -9.558 1.00 96.94 87 VAL A O 1
ATOM 640 N N . ALA A 1 88 ? 0.445 6.548 -11.155 1.00 96.25 88 ALA A N 1
ATOM 641 C CA . ALA A 1 88 ? -0.434 7.382 -10.343 1.00 96.25 88 ALA A CA 1
ATOM 642 C C . ALA A 1 88 ? -1.765 6.663 -10.065 1.00 96.25 88 ALA A C 1
ATOM 644 O O . ALA A 1 88 ? -2.354 6.060 -10.964 1.00 96.25 88 ALA A O 1
ATOM 645 N N . VAL A 1 89 ? -2.257 6.769 -8.830 1.00 94.81 89 VAL A N 1
ATOM 646 C CA . VAL A 1 89 ? -3.526 6.174 -8.390 1.00 94.81 89 VAL A CA 1
ATOM 647 C C . VAL A 1 89 ? -4.345 7.172 -7.576 1.00 94.81 89 VAL A C 1
ATOM 649 O O . VAL A 1 89 ? -3.811 8.062 -6.916 1.00 94.81 89 VAL A O 1
ATOM 652 N N . SER A 1 90 ? -5.668 7.019 -7.597 1.00 93.50 90 SER A N 1
ATOM 653 C CA . SER A 1 90 ? -6.543 7.686 -6.629 1.00 93.50 90 SER A CA 1
ATOM 654 C C . SER A 1 90 ? -6.644 6.833 -5.373 1.00 93.50 90 SER A C 1
ATOM 656 O O . SER A 1 90 ? -6.885 5.631 -5.460 1.00 93.50 90 SER A O 1
ATOM 658 N N . PHE A 1 91 ? -6.477 7.453 -4.208 1.00 93.31 91 PHE A N 1
ATOM 659 C CA . PHE A 1 91 ? -6.507 6.753 -2.931 1.00 93.31 91 PHE A CA 1
ATOM 660 C C . PHE A 1 91 ? -7.573 7.336 -2.014 1.00 93.31 91 PHE A C 1
ATOM 662 O O . PHE A 1 91 ? -7.662 8.553 -1.855 1.00 93.31 91 PHE A O 1
ATOM 669 N N . SER A 1 92 ? -8.367 6.449 -1.417 1.00 92.88 92 SER A N 1
ATOM 670 C CA . SER A 1 92 ? -9.342 6.787 -0.391 1.00 92.88 92 SER A CA 1
ATOM 671 C C . SER A 1 92 ? -9.358 5.704 0.686 1.00 92.88 92 SER A C 1
ATOM 673 O O . SER A 1 92 ? -9.365 4.513 0.376 1.00 92.88 92 SER A O 1
ATOM 675 N N . ALA A 1 93 ? -9.361 6.123 1.945 1.00 91.75 93 ALA A N 1
ATOM 676 C CA . ALA A 1 93 ? -9.513 5.282 3.118 1.00 91.75 93 ALA A CA 1
ATOM 677 C C . ALA A 1 93 ? -10.604 5.856 4.028 1.00 91.75 93 ALA A C 1
ATOM 679 O O . ALA A 1 93 ? -10.672 7.063 4.266 1.00 91.75 93 ALA A O 1
ATOM 680 N N . GLU A 1 94 ? -11.435 4.982 4.584 1.00 90.19 94 GLU A N 1
ATOM 681 C CA . GLU A 1 94 ? -12.493 5.355 5.519 1.00 90.19 94 GLU A CA 1
ATOM 682 C C . GLU A 1 94 ? -12.416 4.489 6.773 1.00 90.19 94 GLU A C 1
ATOM 684 O O . GLU A 1 94 ? -12.015 3.324 6.733 1.00 90.19 94 GLU A O 1
ATOM 689 N N . LEU A 1 95 ? -12.795 5.072 7.909 1.00 87.69 95 LEU A N 1
ATOM 690 C CA . LEU A 1 95 ? -12.904 4.326 9.154 1.00 87.69 95 LEU A CA 1
ATOM 691 C C . LEU A 1 95 ? -14.160 3.461 9.096 1.00 87.69 95 LEU A C 1
ATOM 693 O O . LEU A 1 95 ? -15.272 3.980 9.017 1.00 87.69 95 LEU A O 1
ATOM 697 N N . ILE A 1 96 ? -13.980 2.146 9.183 1.00 83.31 96 ILE A N 1
ATOM 698 C CA . ILE A 1 96 ? -15.093 1.208 9.304 1.00 83.31 96 ILE A CA 1
ATOM 699 C C . ILE A 1 96 ? -15.476 1.099 10.785 1.00 83.31 96 ILE A C 1
ATOM 701 O O . ILE A 1 96 ? -14.617 0.751 11.600 1.00 83.31 96 ILE A O 1
ATOM 705 N N . PRO A 1 97 ? -16.737 1.385 11.167 1.00 80.69 97 PRO A N 1
ATOM 706 C CA . PRO A 1 97 ? -17.192 1.192 12.537 1.00 80.69 97 PRO A CA 1
ATOM 707 C C . PRO A 1 97 ? -17.010 -0.263 12.972 1.00 80.69 97 PRO A C 1
ATOM 709 O O . PRO A 1 97 ? -17.460 -1.181 12.285 1.00 80.69 97 PRO A O 1
ATOM 712 N N . GLU A 1 98 ? -16.379 -0.488 14.125 1.00 76.12 98 GLU A N 1
ATOM 713 C CA . GLU A 1 98 ? -16.237 -1.844 14.653 1.00 76.12 98 GLU A CA 1
ATOM 714 C C . GLU A 1 98 ? -17.616 -2.419 15.036 1.00 76.12 98 GLU A C 1
ATOM 716 O O . GLU A 1 98 ? -18.319 -1.819 15.860 1.00 76.12 98 GLU A O 1
ATOM 721 N N . PRO A 1 99 ? -18.010 -3.598 14.512 1.00 69.25 99 PRO A N 1
ATOM 722 C CA . PRO A 1 99 ? -19.313 -4.202 14.807 1.00 69.25 99 PRO A CA 1
ATOM 723 C C . PRO A 1 99 ? -19.540 -4.465 16.304 1.00 69.25 99 PRO A C 1
ATOM 725 O O . PRO A 1 99 ? -20.670 -4.455 16.791 1.00 69.25 99 PRO A O 1
ATOM 728 N N . SER A 1 100 ? -18.462 -4.707 17.051 1.00 79.88 100 SER A N 1
ATOM 729 C CA . SER A 1 100 ? -18.492 -5.123 18.454 1.00 79.88 100 SER A CA 1
ATOM 730 C C . SER A 1 100 ? -18.617 -3.979 19.454 1.00 79.88 100 SER A C 1
ATOM 732 O O . SER A 1 100 ? -19.015 -4.236 20.588 1.00 79.88 100 SER A O 1
ATOM 734 N N . THR A 1 101 ? -18.320 -2.732 19.082 1.00 80.06 101 THR A N 1
ATOM 735 C CA . THR A 1 101 ? -18.264 -1.619 20.047 1.00 80.06 101 THR A CA 1
ATOM 736 C C . THR A 1 101 ? -19.614 -1.363 20.707 1.00 80.06 101 THR A C 1
ATOM 738 O O . THR A 1 101 ? -19.698 -1.222 21.926 1.00 80.06 101 THR A O 1
ATOM 741 N N . ILE A 1 102 ? -20.695 -1.391 19.925 1.00 77.94 102 ILE A N 1
ATOM 742 C CA . ILE A 1 102 ? -22.057 -1.221 20.445 1.00 77.94 102 ILE A CA 1
ATOM 743 C C . ILE A 1 102 ? -22.458 -2.429 21.301 1.00 77.94 102 ILE A C 1
ATOM 745 O O . ILE A 1 102 ? -23.019 -2.260 22.382 1.00 77.94 102 ILE A O 1
ATOM 749 N N . GLY A 1 103 ? -22.130 -3.644 20.852 1.00 81.56 103 GLY A N 1
ATOM 750 C CA . GLY A 1 103 ? -22.439 -4.874 21.583 1.00 81.56 103 GLY A CA 1
ATOM 751 C C . GLY A 1 103 ? -21.744 -4.946 22.945 1.00 81.56 103 GLY A C 1
ATOM 752 O O . GLY A 1 103 ? -22.388 -5.240 23.952 1.00 81.56 103 GLY A O 1
ATOM 753 N N . LEU A 1 104 ? -20.452 -4.617 22.999 1.00 87.19 104 LEU A N 1
ATOM 754 C CA . LEU A 1 104 ? -19.671 -4.582 24.236 1.00 87.19 104 LEU A CA 1
ATOM 755 C C . LEU A 1 104 ? -20.133 -3.465 25.173 1.00 87.19 104 LEU A C 1
ATOM 757 O O . LEU A 1 104 ? -20.242 -3.694 26.377 1.00 87.19 104 LEU A O 1
ATOM 761 N N . LEU A 1 105 ? -20.458 -2.284 24.640 1.00 88.69 105 LEU A N 1
ATOM 762 C CA . LEU A 1 105 ? -20.982 -1.176 25.436 1.00 88.69 105 LEU A CA 1
ATOM 763 C C . LEU A 1 105 ? -22.326 -1.537 26.081 1.00 88.69 105 LEU A C 1
ATOM 765 O O . LEU A 1 105 ? -22.492 -1.383 27.292 1.00 88.69 105 LEU A O 1
ATOM 769 N N . LEU A 1 106 ? -23.274 -2.056 25.294 1.00 88.19 106 LEU A N 1
ATOM 770 C CA . LEU A 1 106 ? -24.588 -2.468 25.794 1.00 88.19 106 LEU A CA 1
ATOM 771 C C . LEU A 1 106 ? -24.478 -3.633 26.782 1.00 88.19 106 LEU A C 1
ATOM 773 O O . LEU A 1 106 ? -25.103 -3.596 27.843 1.00 88.19 106 LEU A O 1
ATOM 777 N N . GLY A 1 107 ? -23.652 -4.636 26.475 1.00 90.56 107 GLY A N 1
ATOM 778 C CA . GLY A 1 107 ? -23.384 -5.755 27.376 1.00 90.56 107 GLY A CA 1
ATOM 779 C C . GLY A 1 107 ? -22.774 -5.296 28.703 1.00 90.56 107 GLY A C 1
ATOM 780 O O . GLY A 1 107 ? -23.239 -5.697 29.772 1.00 90.56 107 GLY A O 1
ATOM 781 N N . GLY A 1 108 ? -21.791 -4.394 28.653 1.00 91.06 108 GLY A N 1
ATOM 782 C CA . GLY A 1 108 ? -21.174 -3.799 29.837 1.00 91.06 108 GLY A CA 1
ATOM 783 C C . GLY A 1 108 ? -22.171 -3.016 30.696 1.00 91.06 108 GLY A C 1
ATOM 784 O O . GLY A 1 108 ? -22.248 -3.235 31.906 1.00 91.06 108 GLY A O 1
ATOM 785 N N . LEU A 1 109 ? -22.989 -2.156 30.079 1.00 93.19 109 LEU A N 1
ATOM 786 C CA . LEU A 1 109 ? -24.024 -1.383 30.775 1.00 93.19 109 LEU A CA 1
ATOM 787 C C . LEU A 1 109 ? -25.096 -2.281 31.412 1.00 93.19 109 LEU A C 1
ATOM 789 O O . LEU A 1 109 ? -25.507 -2.038 32.549 1.00 93.19 109 LEU A O 1
ATOM 793 N N . ALA A 1 110 ? -25.515 -3.349 30.729 1.00 92.94 110 ALA A N 1
ATOM 794 C CA . ALA A 1 110 ? -26.467 -4.316 31.270 1.00 92.94 110 ALA A CA 1
ATOM 795 C C . ALA A 1 110 ? -25.905 -5.050 32.501 1.00 92.94 110 ALA A C 1
ATOM 797 O O . ALA A 1 110 ? -26.592 -5.166 33.521 1.00 92.94 110 ALA A O 1
ATOM 798 N N . MET A 1 111 ? -24.642 -5.491 32.448 1.00 92.75 111 MET A N 1
ATOM 799 C CA . MET A 1 111 ? -23.978 -6.117 33.597 1.00 92.75 111 MET A CA 1
ATOM 800 C C . MET A 1 111 ? -23.820 -5.150 34.776 1.00 92.75 111 MET A C 1
ATOM 802 O O . MET A 1 111 ? -24.075 -5.533 35.923 1.00 92.75 111 MET A O 1
ATOM 806 N N . LEU A 1 112 ? -23.478 -3.885 34.519 1.00 91.94 112 LEU A N 1
ATOM 807 C CA . LEU A 1 112 ? -23.431 -2.840 35.5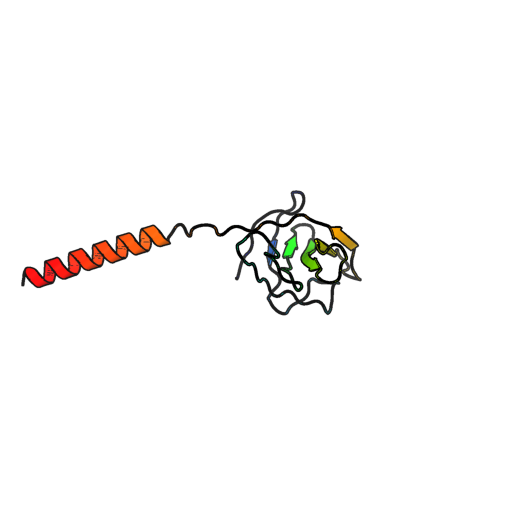48 1.00 91.94 112 LEU A CA 1
ATOM 808 C C . LEU A 1 112 ? -24.801 -2.645 36.216 1.00 91.94 112 LEU A C 1
ATOM 810 O O . LEU A 1 112 ? -24.894 -2.663 37.445 1.00 91.94 112 LEU A O 1
ATOM 814 N N . GLY A 1 113 ? -25.876 -2.541 35.430 1.00 90.38 113 GLY A N 1
ATOM 815 C CA . GLY A 1 113 ? -27.241 -2.398 35.947 1.00 90.38 113 GLY A CA 1
ATOM 816 C C . GLY A 1 113 ? -27.685 -3.574 36.827 1.00 90.38 113 GLY A C 1
ATOM 817 O O . GLY A 1 113 ? -28.244 -3.370 37.910 1.00 90.38 113 GLY A O 1
ATOM 818 N N . LEU A 1 114 ? -27.391 -4.811 36.412 1.00 90.50 114 LEU A N 1
ATOM 819 C CA . LEU A 1 114 ? -27.682 -6.012 37.205 1.00 90.50 114 LEU A CA 1
ATOM 820 C C . LEU A 1 114 ? -26.908 -6.027 38.532 1.00 90.50 114 LEU A C 1
ATOM 822 O O . LEU A 1 114 ? -27.482 -6.342 39.577 1.00 90.50 114 LEU A O 1
ATOM 826 N N . SER A 1 115 ? -25.636 -5.626 38.504 1.00 86.00 115 SER A N 1
ATOM 827 C CA . SER A 1 115 ? -24.759 -5.570 39.681 1.00 86.00 115 SER A CA 1
ATOM 828 C C . SER A 1 115 ? -25.260 -4.575 40.733 1.00 86.00 115 SER A C 1
ATOM 830 O O . SER A 1 115 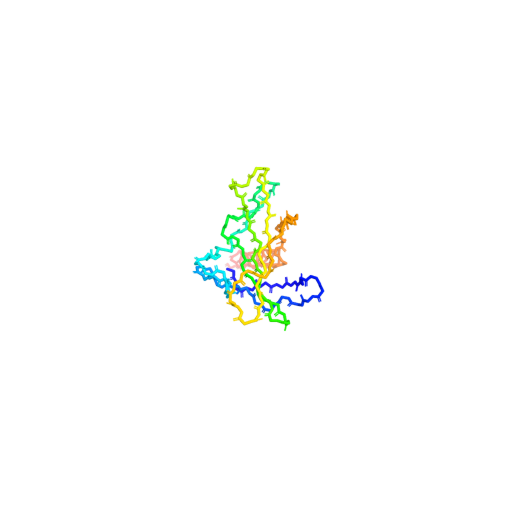? -25.313 -4.884 41.926 1.00 86.00 115 SER A O 1
ATOM 832 N N . VAL A 1 116 ? -25.682 -3.383 40.298 1.00 86.25 116 VAL A N 1
ATOM 833 C CA . VAL A 1 116 ? -26.245 -2.350 41.185 1.00 86.25 116 VAL A CA 1
ATOM 834 C C . VAL A 1 116 ? -27.557 -2.825 41.813 1.00 86.25 116 VAL A C 1
ATOM 836 O O . VAL A 1 116 ? -27.752 -2.690 43.022 1.00 86.25 116 VAL A O 1
ATOM 839 N N . ARG A 1 117 ? -28.434 -3.465 41.029 1.00 83.38 117 ARG A N 1
ATOM 840 C CA . ARG A 1 117 ? -29.710 -4.004 41.526 1.00 83.38 117 ARG A CA 1
ATOM 841 C C . ARG A 1 117 ? -29.522 -5.080 42.597 1.00 83.38 117 ARG A C 1
ATOM 843 O O . ARG A 1 117 ? -30.331 -5.159 43.517 1.00 83.38 117 ARG A O 1
ATOM 850 N N . GLN A 1 118 ? -28.486 -5.911 42.488 1.00 73.75 118 GLN A N 1
ATOM 851 C CA . GLN A 1 118 ? -28.176 -6.930 43.496 1.00 73.75 118 GLN A CA 1
ATOM 852 C C . GLN A 1 118 ? -27.673 -6.323 44.811 1.00 73.75 118 GLN A C 1
ATOM 854 O O . GLN A 1 118 ? -28.035 -6.825 45.872 1.00 73.75 118 GLN A O 1
ATOM 859 N N . ARG A 1 119 ? -26.890 -5.234 44.762 1.00 76.12 119 ARG A N 1
ATOM 860 C CA . ARG A 1 119 ? -26.427 -4.528 45.971 1.00 76.12 119 ARG A CA 1
ATOM 861 C C . ARG A 1 119 ? -27.558 -3.849 46.736 1.00 76.12 119 ARG A C 1
ATOM 863 O O . ARG A 1 119 ? -27.531 -3.865 47.952 1.00 76.12 119 ARG A O 1
ATOM 870 N N . LEU A 1 120 ? -28.549 -3.296 46.038 1.00 77.19 120 LEU A N 1
ATOM 871 C CA . LEU A 1 120 ? -29.706 -2.637 46.662 1.00 77.19 120 LEU A CA 1
ATOM 872 C C . LEU A 1 120 ? -30.732 -3.615 47.267 1.00 77.19 120 LEU A C 1
ATOM 874 O O . LEU A 1 120 ? -31.666 -3.184 47.932 1.00 77.19 120 LEU A O 1
ATOM 878 N N . ARG A 1 121 ? -30.610 -4.918 46.983 1.00 71.06 121 ARG A N 1
ATOM 879 C CA . ARG A 1 121 ? -31.516 -5.977 47.465 1.00 71.06 121 ARG A CA 1
ATOM 880 C C . ARG A 1 121 ? -30.952 -6.782 48.643 1.00 71.06 121 ARG A C 1
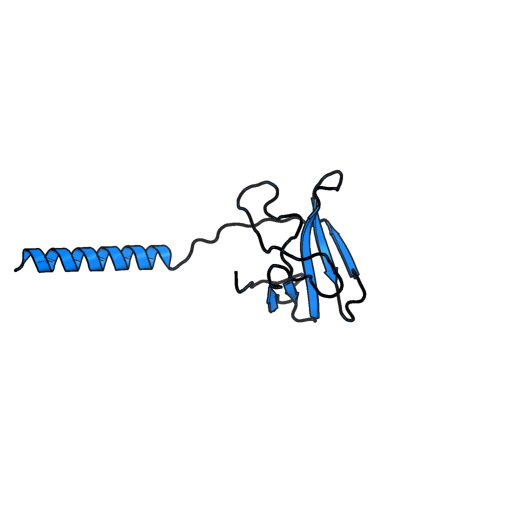ATOM 882 O O . ARG A 1 121 ? -31.618 -7.716 49.082 1.00 71.06 121 ARG A O 1
ATOM 889 N N . ARG A 1 122 ? -29.736 -6.472 49.093 1.00 55.62 122 ARG A N 1
ATOM 890 C CA . ARG A 1 122 ? -29.107 -7.016 50.303 1.00 55.62 122 ARG A CA 1
ATOM 891 C C . ARG A 1 122 ? -29.148 -5.962 51.395 1.00 55.62 122 ARG A C 1
ATOM 893 O O . ARG A 1 122 ? -29.263 -6.379 52.563 1.00 55.62 122 ARG A O 1
#

Radius of gyration: 21.08 Å; chains: 1; bounding box: 47×33×63 Å

Sequence (122 aa):
MIGITGTRNGEAITSLIATGESIPGNEPYASDNLLRPGSNSQITKYGFGFSTAGGSCANPYWADWLNPQSTVEVLTTAPYTGITSEVAVSFSAELIPEPSTIGLLLGGLAMLGLSVRQRLRR